Protein AF-A0A0P7WMH5-F1 (afdb_monomer_lite)

Foldseek 3Di:
DVVVVVVDDPPDDDDDDDDLQPDPDPPGSVPRPVNVCCVVCVPPPPDDDDDDDPVNDDDDPVVVVVVCVVVDPDD

Structure (mmCIF, N/CA/C/O backbone):
data_AF-A0A0P7WMH5-F1
#
_entry.id   AF-A0A0P7WMH5-F1
#
loop_
_atom_site.group_PDB
_atom_site.id
_atom_site.type_symbol
_atom_site.label_atom_id
_atom_site.label_alt_id
_atom_site.label_comp_id
_atom_site.label_asym_id
_atom_site.label_entity_id
_atom_site.label_seq_id
_atom_site.pdbx_PDB_ins_code
_atom_site.Cartn_x
_atom_site.Cartn_y
_atom_site.Cartn_z
_atom_site.occupancy
_atom_site.B_iso_or_equiv
_atom_site.auth_seq_id
_atom_site.auth_comp_id
_atom_site.auth_asym_id
_atom_site.auth_atom_id
_atom_site.pdbx_PDB_model_num
ATOM 1 N N . MET A 1 1 ? 3.579 8.005 8.308 1.00 88.31 1 MET A N 1
ATOM 2 C CA . MET A 1 1 ? 2.110 7.873 8.155 1.00 88.31 1 MET A CA 1
ATOM 3 C C . MET A 1 1 ? 1.280 8.106 9.411 1.00 88.31 1 MET A C 1
ATOM 5 O O . MET A 1 1 ? 0.171 8.606 9.276 1.00 88.31 1 MET A O 1
ATOM 9 N N . LYS A 1 2 ? 1.798 7.833 10.616 1.00 89.00 2 LYS A N 1
ATOM 10 C CA . LYS A 1 2 ? 1.090 8.009 11.899 1.00 89.00 2 LYS A CA 1
ATOM 11 C C . LYS A 1 2 ? 0.176 9.244 11.988 1.00 89.00 2 LYS A C 1
ATOM 13 O O . LYS A 1 2 ? -1.005 9.077 12.247 1.00 89.00 2 LYS A O 1
ATOM 18 N N . MET A 1 3 ? 0.696 10.448 11.714 1.00 91.06 3 MET A N 1
ATOM 19 C CA . MET A 1 3 ? -0.067 11.703 11.835 1.00 91.06 3 MET A CA 1
ATOM 20 C C . MET A 1 3 ? -1.357 11.719 10.996 1.00 91.06 3 MET A C 1
ATOM 22 O O . MET A 1 3 ? -2.353 12.277 11.441 1.00 91.06 3 MET A O 1
ATOM 26 N N . PHE A 1 4 ? -1.347 11.113 9.807 1.00 92.44 4 PHE A N 1
ATOM 27 C CA . PHE A 1 4 ? -2.502 11.080 8.909 1.00 92.44 4 PHE A CA 1
ATOM 28 C C . PHE A 1 4 ? -3.543 10.055 9.370 1.00 92.44 4 PHE A C 1
ATOM 30 O O . PHE A 1 4 ? -4.710 10.392 9.547 1.00 92.44 4 PHE A O 1
ATOM 37 N N . LEU A 1 5 ? -3.107 8.823 9.646 1.00 91.94 5 LEU A N 1
ATOM 38 C CA . LEU A 1 5 ? -4.002 7.728 10.035 1.00 91.94 5 LEU A CA 1
ATOM 39 C C . LEU A 1 5 ? -4.713 8.004 11.368 1.00 91.94 5 LEU A C 1
ATOM 41 O O . LEU A 1 5 ? -5.876 7.655 11.537 1.00 91.94 5 LEU A O 1
ATOM 45 N N . THR A 1 6 ? -4.063 8.715 12.295 1.00 92.44 6 THR A N 1
ATOM 46 C CA . THR A 1 6 ? -4.670 9.099 13.581 1.00 92.44 6 THR A CA 1
ATOM 47 C C . THR A 1 6 ? -5.699 10.229 13.481 1.00 92.44 6 THR A C 1
ATOM 49 O O . THR A 1 6 ? -6.261 10.625 14.496 1.00 92.44 6 THR A O 1
ATOM 52 N N . ARG A 1 7 ? -5.935 10.797 12.292 1.00 93.00 7 ARG A N 1
ATOM 53 C CA . ARG A 1 7 ? -6.979 11.817 12.068 1.00 93.00 7 ARG A CA 1
ATOM 54 C C . ARG A 1 7 ? -8.310 11.217 11.618 1.00 93.00 7 ARG A C 1
ATOM 56 O O . ARG A 1 7 ? -9.241 11.965 11.336 1.00 93.00 7 ARG A O 1
ATOM 63 N N . PHE A 1 8 ? -8.403 9.894 11.539 1.00 91.56 8 PHE A N 1
ATOM 64 C CA . PHE A 1 8 ? -9.617 9.196 11.149 1.00 91.56 8 PHE A CA 1
ATOM 65 C C . PHE A 1 8 ? -10.749 9.419 12.164 1.00 91.56 8 PHE A C 1
ATOM 67 O O . PHE A 1 8 ? -10.571 9.199 13.361 1.00 91.56 8 PHE A O 1
ATOM 74 N N . GLY A 1 9 ? -11.901 9.895 11.684 1.00 93.56 9 GLY A N 1
ATOM 75 C CA . GLY A 1 9 ? -13.063 10.219 12.513 1.00 93.56 9 GLY A CA 1
ATOM 76 C C . GLY A 1 9 ? -14.142 9.135 12.503 1.00 93.56 9 GLY A C 1
ATOM 77 O O . GLY A 1 9 ? -14.139 8.224 11.675 1.00 93.56 9 GLY A O 1
ATOM 78 N N . MET A 1 10 ? -15.115 9.266 13.407 1.00 93.75 10 MET A N 1
ATOM 79 C CA . MET A 1 10 ? -16.292 8.389 13.454 1.00 93.75 10 MET A CA 1
ATOM 80 C C . MET A 1 10 ? -17.055 8.401 12.120 1.00 93.75 10 MET A C 1
ATOM 82 O O . MET A 1 10 ? -17.123 9.430 11.449 1.00 93.75 10 MET A O 1
ATOM 86 N N . ASN A 1 11 ? -17.636 7.257 11.742 1.00 93.50 11 ASN A N 1
ATOM 87 C CA . ASN A 1 11 ? -18.396 7.064 10.496 1.00 93.50 11 ASN A CA 1
ATOM 88 C C . ASN A 1 11 ? -17.636 7.418 9.202 1.00 93.50 11 ASN A C 1
ATOM 90 O O . ASN A 1 11 ? -18.251 7.659 8.165 1.00 93.50 11 ASN A O 1
ATOM 94 N N . SER A 1 12 ? -16.304 7.442 9.242 1.00 93.75 12 SER A N 1
ATOM 95 C CA . SER A 1 12 ? -15.468 7.665 8.061 1.00 93.75 12 SER A CA 1
ATOM 96 C C . SER A 1 12 ? -15.053 6.341 7.411 1.00 93.75 12 SER A C 1
ATOM 98 O O . SER A 1 12 ? -15.172 5.270 8.005 1.00 93.75 12 SER A O 1
ATOM 100 N N . ARG A 1 13 ? -14.541 6.408 6.179 1.00 92.94 13 ARG A N 1
ATOM 101 C CA . ARG A 1 13 ? -13.748 5.345 5.540 1.00 92.94 13 ARG A CA 1
ATOM 102 C C . ARG A 1 13 ? -12.523 5.985 4.902 1.00 92.94 13 ARG A C 1
ATOM 104 O O . ARG A 1 13 ? -12.604 7.110 4.419 1.00 92.94 13 ARG A O 1
ATOM 111 N N . MET A 1 14 ? -11.391 5.297 4.943 1.00 93.31 14 MET A N 1
ATOM 112 C CA . MET A 1 14 ? -10.123 5.802 4.426 1.00 93.31 14 MET A CA 1
ATOM 113 C C . MET A 1 14 ? -9.474 4.721 3.575 1.00 93.31 14 MET A C 1
ATOM 115 O O . MET A 1 14 ? -9.416 3.564 3.981 1.00 93.31 14 MET A O 1
ATOM 119 N N . VAL A 1 15 ? -8.988 5.113 2.401 1.00 94.12 15 VAL A N 1
ATOM 120 C CA . VAL A 1 15 ? -8.198 4.260 1.513 1.00 94.12 15 VAL A CA 1
ATOM 121 C C . VAL A 1 15 ? -6.920 5.018 1.199 1.00 94.12 15 VAL A C 1
ATOM 123 O O . VAL A 1 15 ? -6.970 6.176 0.787 1.00 94.12 15 VAL A O 1
ATOM 126 N N . VAL A 1 16 ? -5.780 4.377 1.435 1.00 93.06 16 VAL A N 1
ATOM 127 C CA . VAL A 1 16 ? -4.461 4.923 1.112 1.00 93.06 16 VAL A CA 1
ATOM 128 C C . VAL A 1 16 ? -3.858 4.041 0.031 1.00 93.06 16 VAL A C 1
ATOM 130 O O . VAL A 1 16 ? -3.658 2.850 0.250 1.00 93.06 16 VAL A O 1
ATOM 133 N N . CYS A 1 17 ? -3.583 4.630 -1.129 1.00 93.69 17 CYS A N 1
ATOM 134 C CA . CYS A 1 17 ? -2.966 3.949 -2.262 1.00 93.69 17 CYS A CA 1
ATOM 135 C C . CYS A 1 17 ? -1.517 4.412 -2.423 1.00 93.69 17 CYS A C 1
ATOM 137 O O . CYS A 1 17 ? -1.206 5.580 -2.186 1.00 93.69 17 CYS A O 1
ATOM 139 N N . GLY A 1 18 ? -0.645 3.516 -2.874 1.00 91.44 18 GLY A N 1
ATOM 140 C CA . GLY A 1 18 ? 0.720 3.856 -3.260 1.00 91.44 18 GLY A CA 1
ATOM 141 C C . GLY A 1 18 ? 1.572 2.619 -3.516 1.00 91.44 18 GLY A C 1
ATOM 142 O O . GLY A 1 18 ? 1.184 1.508 -3.156 1.00 91.44 18 GLY A O 1
ATOM 143 N N . ASP A 1 19 ? 2.738 2.830 -4.121 1.00 89.88 19 ASP A N 1
ATOM 144 C CA . ASP A 1 19 ? 3.771 1.809 -4.276 1.00 89.88 19 ASP A CA 1
ATOM 145 C C . ASP A 1 19 ? 4.844 2.017 -3.189 1.00 89.88 19 ASP A C 1
ATOM 147 O O . ASP A 1 19 ? 5.486 3.070 -3.164 1.00 89.88 19 ASP A O 1
ATOM 151 N N . PRO A 1 20 ? 5.070 1.052 -2.276 1.00 83.44 20 PRO A N 1
ATOM 152 C CA . PRO A 1 20 ? 6.091 1.179 -1.238 1.00 83.44 20 PRO A CA 1
ATOM 153 C C . PRO A 1 20 ? 7.521 1.313 -1.786 1.00 83.44 20 PRO A C 1
ATOM 155 O O . PRO A 1 20 ? 8.389 1.778 -1.046 1.00 83.44 20 PRO A O 1
ATOM 158 N N . ARG A 1 21 ? 7.776 0.920 -3.043 1.00 82.44 21 ARG A N 1
ATOM 159 C CA . ARG A 1 21 ? 9.078 1.051 -3.715 1.00 82.44 21 ARG A CA 1
ATOM 160 C C . ARG A 1 21 ? 9.298 2.439 -4.311 1.00 82.44 21 ARG A C 1
ATOM 162 O O . ARG A 1 21 ? 10.448 2.833 -4.485 1.00 82.44 21 ARG A O 1
ATOM 169 N N . GLN A 1 22 ? 8.227 3.180 -4.592 1.00 83.25 22 GLN A N 1
ATOM 170 C CA . GLN A 1 22 ? 8.307 4.527 -5.146 1.00 83.25 22 GLN A CA 1
ATOM 171 C C . GLN A 1 22 ? 8.530 5.539 -4.016 1.00 83.25 22 GLN A C 1
ATOM 173 O O . GLN A 1 22 ? 7.591 6.114 -3.465 1.00 83.25 22 GLN A O 1
ATOM 178 N N . VAL A 1 23 ? 9.794 5.724 -3.636 1.00 85.62 23 VAL A N 1
ATOM 179 C CA . VAL A 1 23 ? 10.198 6.663 -2.585 1.00 85.62 23 VAL A CA 1
ATOM 180 C C . VAL A 1 23 ? 11.330 7.554 -3.065 1.00 85.62 23 VAL A C 1
ATOM 182 O O . VAL A 1 23 ? 12.424 7.076 -3.347 1.00 85.62 23 VAL A O 1
ATOM 185 N N . ASP A 1 24 ? 11.078 8.860 -3.046 1.00 81.81 24 ASP A N 1
ATOM 186 C CA . ASP A 1 24 ? 12.032 9.894 -3.471 1.00 81.81 24 ASP A CA 1
ATOM 187 C C . ASP A 1 24 ? 12.843 10.482 -2.298 1.00 81.81 24 ASP A C 1
ATOM 189 O O . ASP A 1 24 ? 13.470 11.535 -2.411 1.00 81.81 24 ASP A O 1
ATOM 193 N N . ILE A 1 25 ? 12.806 9.835 -1.129 1.00 83.06 25 ILE A N 1
ATOM 194 C CA . ILE A 1 25 ? 13.470 10.303 0.096 1.00 83.06 25 ILE A CA 1
ATOM 195 C C . ILE A 1 25 ? 14.844 9.644 0.295 1.00 83.06 25 ILE A C 1
ATOM 197 O O . ILE A 1 25 ? 15.015 8.463 -0.034 1.00 83.06 25 ILE A O 1
ATOM 201 N N . PRO A 1 26 ? 15.817 10.354 0.906 1.00 79.81 26 PRO A N 1
ATOM 202 C CA . PRO A 1 26 ? 17.073 9.745 1.333 1.00 79.81 26 PRO A CA 1
ATOM 203 C C . PRO A 1 26 ? 16.792 8.536 2.235 1.00 79.81 26 PRO A C 1
ATOM 205 O O . PRO A 1 26 ? 16.027 8.656 3.186 1.00 79.81 26 PRO A O 1
ATOM 208 N N . GLY A 1 27 ? 17.374 7.375 1.918 1.00 80.56 27 GLY A N 1
ATOM 209 C CA . GLY A 1 27 ? 17.128 6.105 2.625 1.00 80.56 27 GLY A CA 1
ATOM 210 C C . GLY A 1 27 ? 16.165 5.134 1.924 1.00 80.56 27 GLY A C 1
ATOM 211 O O . GLY A 1 27 ? 16.060 3.979 2.342 1.00 80.56 27 GLY A O 1
ATOM 212 N N . GLY A 1 28 ? 15.523 5.558 0.830 1.00 84.94 28 GLY A N 1
ATOM 213 C CA . GLY A 1 28 ? 14.819 4.676 -0.104 1.00 84.94 28 GLY A CA 1
ATOM 214 C C . GLY A 1 28 ? 13.637 3.896 0.506 1.00 84.94 28 GLY A C 1
ATOM 215 O O . GLY A 1 28 ? 12.985 4.384 1.435 1.00 84.94 28 GLY A O 1
ATOM 216 N N . PRO A 1 29 ? 13.352 2.670 0.011 1.00 79.56 29 PRO A N 1
ATOM 217 C CA . PRO A 1 29 ? 12.216 1.828 0.428 1.00 79.56 29 PRO A CA 1
ATOM 218 C C . PRO A 1 29 ? 12.069 1.613 1.939 1.00 79.56 29 PRO A C 1
ATOM 220 O O . PRO A 1 29 ? 10.953 1.514 2.452 1.00 79.56 29 PRO A O 1
ATOM 223 N N . ASN A 1 30 ? 13.185 1.579 2.669 1.00 79.81 30 ASN A N 1
ATOM 224 C CA . ASN A 1 30 ? 13.198 1.320 4.110 1.00 79.81 30 ASN A CA 1
ATOM 225 C C . ASN A 1 30 ? 12.698 2.512 4.939 1.00 79.81 30 ASN A C 1
ATOM 227 O O . ASN A 1 30 ? 12.300 2.333 6.086 1.00 79.81 30 ASN A O 1
ATOM 231 N N . MET A 1 31 ? 12.693 3.719 4.367 1.00 84.00 31 MET A N 1
ATOM 232 C CA . MET A 1 31 ? 12.149 4.922 5.006 1.00 84.00 31 MET A CA 1
ATOM 233 C C . MET A 1 31 ? 10.734 5.266 4.526 1.00 84.00 31 MET A C 1
ATOM 235 O O . MET A 1 31 ? 10.153 6.262 4.965 1.00 84.00 31 MET A O 1
ATOM 239 N N . SER A 1 32 ? 10.150 4.448 3.643 1.00 90.56 32 SER A N 1
ATOM 240 C CA . SER A 1 32 ? 8.793 4.653 3.144 1.00 90.56 32 SER A CA 1
ATOM 241 C C . SER A 1 32 ? 7.777 4.606 4.283 1.00 90.56 32 SER A C 1
ATOM 243 O O . SER A 1 32 ? 7.569 3.581 4.933 1.00 90.56 32 SER A O 1
ATOM 245 N N . GLY A 1 33 ? 7.083 5.727 4.496 1.00 91.12 33 GLY A N 1
ATOM 246 C CA . GLY A 1 33 ? 6.025 5.815 5.498 1.00 91.12 33 GLY A CA 1
ATOM 247 C C . GLY A 1 33 ? 4.821 4.922 5.188 1.00 91.12 33 GLY A C 1
ATOM 248 O O . GLY A 1 33 ? 4.083 4.594 6.116 1.00 91.12 33 GLY A O 1
ATOM 249 N N . LEU A 1 34 ? 4.617 4.551 3.918 1.00 91.88 34 LEU A N 1
ATOM 250 C CA . LEU A 1 34 ? 3.602 3.583 3.501 1.00 91.88 34 LEU A CA 1
ATOM 251 C C . LEU A 1 34 ? 4.039 2.159 3.854 1.00 91.88 34 LEU A C 1
ATOM 253 O O .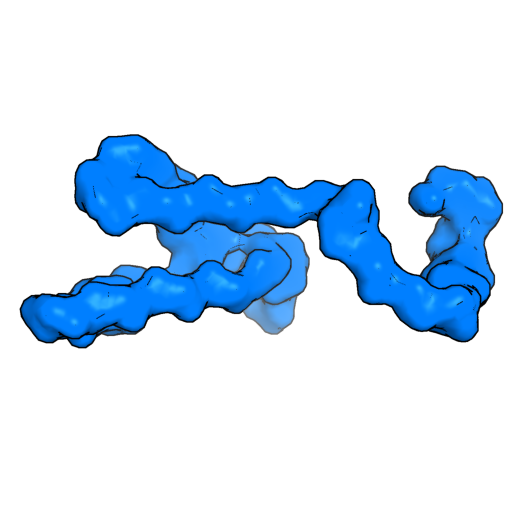 LEU A 1 34 ? 3.262 1.428 4.458 1.00 91.88 34 LEU A O 1
ATOM 257 N N . ASN A 1 35 ? 5.286 1.796 3.538 1.00 90.50 35 ASN A N 1
ATOM 258 C CA . ASN A 1 35 ? 5.847 0.483 3.862 1.00 90.50 35 ASN A CA 1
ATOM 259 C C . ASN A 1 35 ? 5.835 0.225 5.383 1.00 90.50 35 ASN A C 1
ATOM 261 O O . ASN A 1 35 ? 5.340 -0.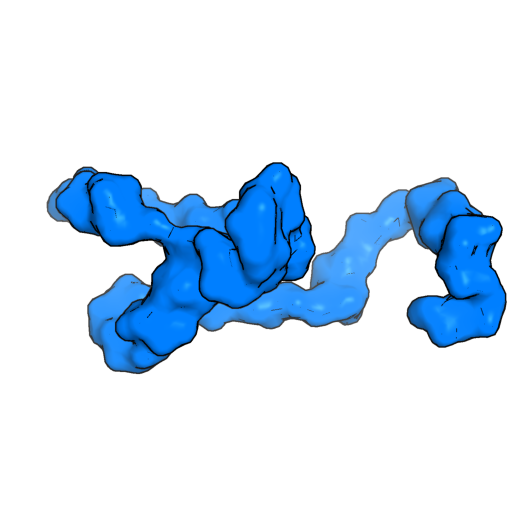805 5.837 1.00 90.50 35 ASN A O 1
ATOM 265 N N . ASP A 1 36 ? 6.272 1.211 6.179 1.00 91.69 36 ASP A N 1
ATOM 266 C CA . ASP A 1 36 ? 6.214 1.160 7.649 1.00 91.69 36 ASP A CA 1
ATOM 267 C C . ASP A 1 36 ? 4.771 1.019 8.168 1.00 91.69 36 ASP A C 1
ATOM 269 O O . ASP A 1 36 ? 4.508 0.206 9.052 1.00 91.69 36 ASP A O 1
ATOM 273 N N . ALA A 1 37 ? 3.814 1.763 7.601 1.00 92.56 37 ALA A N 1
ATOM 274 C CA . ALA A 1 37 ? 2.414 1.674 8.014 1.00 92.56 37 ALA A CA 1
ATOM 275 C C . ALA A 1 37 ? 1.802 0.304 7.715 1.00 92.56 37 ALA A C 1
ATOM 277 O O . ALA A 1 37 ? 1.155 -0.260 8.591 1.00 92.56 37 ALA A O 1
ATOM 278 N N . VAL A 1 38 ? 2.021 -0.235 6.512 1.00 91.56 38 VAL A N 1
ATOM 279 C CA . VAL A 1 38 ? 1.505 -1.556 6.130 1.00 91.56 38 VAL A CA 1
ATOM 280 C C . VAL A 1 38 ? 2.036 -2.626 7.080 1.00 91.56 38 VAL A C 1
ATOM 282 O O . VAL A 1 38 ? 1.238 -3.381 7.620 1.00 91.56 38 VAL A O 1
ATO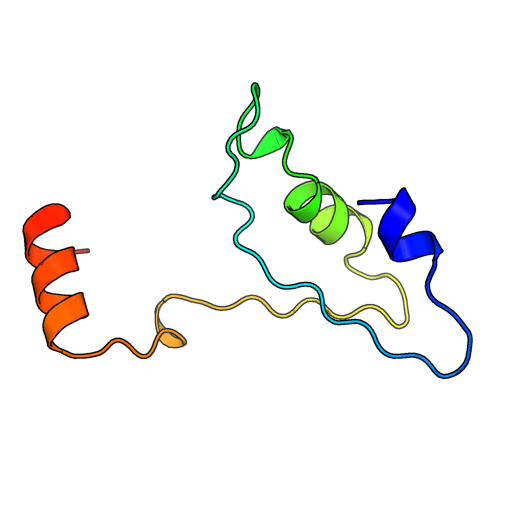M 285 N N . GLY A 1 39 ? 3.346 -2.650 7.351 1.00 91.31 39 GLY A N 1
ATOM 286 C CA . GLY A 1 39 ? 3.935 -3.646 8.252 1.00 91.31 39 GLY A CA 1
ATOM 287 C C . GLY A 1 39 ? 3.474 -3.517 9.708 1.00 91.31 39 GLY A C 1
ATOM 288 O O . GLY A 1 39 ? 3.293 -4.521 10.388 1.00 91.31 39 GLY A O 1
ATOM 289 N N . ARG A 1 40 ? 3.250 -2.292 10.204 1.00 92.50 40 ARG A N 1
ATOM 290 C CA . ARG A 1 40 ? 2.776 -2.065 11.584 1.00 92.50 40 ARG A CA 1
ATOM 291 C C . ARG A 1 40 ? 1.289 -2.334 11.787 1.00 92.50 40 ARG A C 1
ATOM 293 O O . ARG A 1 40 ? 0.887 -2.584 12.919 1.00 92.50 40 ARG A O 1
ATOM 300 N N . LEU A 1 41 ? 0.480 -2.174 10.743 1.00 92.25 41 LEU A N 1
ATOM 301 C CA . LEU A 1 41 ? -0.981 -2.259 10.825 1.00 92.25 41 LEU A CA 1
ATOM 302 C C . LEU A 1 41 ? -1.530 -3.594 10.316 1.00 92.25 41 LEU A C 1
ATOM 304 O O . LEU A 1 41 ? -2.728 -3.846 10.431 1.00 92.25 41 LEU A O 1
ATOM 308 N N . GLU A 1 42 ? -0.672 -4.462 9.780 1.00 91.44 42 GLU A N 1
ATOM 309 C CA . GLU A 1 42 ? -1.037 -5.828 9.419 1.00 91.44 42 GLU A CA 1
ATOM 310 C C . GLU A 1 42 ? -1.530 -6.581 10.668 1.00 91.44 42 GLU A C 1
ATOM 312 O O . GLU A 1 42 ? -0.831 -6.682 11.675 1.00 91.44 42 GLU A O 1
ATOM 317 N N . GLY A 1 43 ? -2.776 -7.061 10.622 1.00 89.62 43 GLY A N 1
ATOM 318 C CA . GLY A 1 43 ? -3.428 -7.745 11.745 1.00 89.62 43 GLY A CA 1
ATOM 319 C C . GLY A 1 43 ? -4.136 -6.836 12.760 1.00 89.62 43 GLY A C 1
ATOM 320 O O . GLY A 1 43 ? -4.710 -7.352 13.716 1.00 89.62 43 GLY A O 1
ATOM 321 N N . VAL A 1 44 ? -4.141 -5.511 12.572 1.00 94.12 44 VAL A N 1
ATOM 322 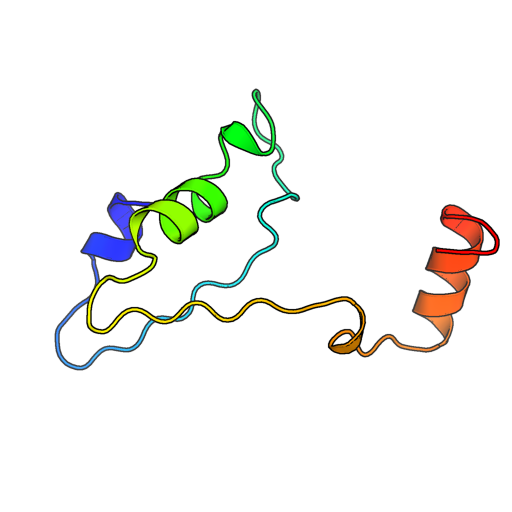C CA . VAL A 1 44 ? -4.962 -4.603 13.391 1.00 94.12 44 VAL A CA 1
ATOM 323 C C . VAL A 1 44 ? -6.431 -4.730 12.985 1.00 94.12 44 VAL A C 1
ATOM 325 O O . VAL A 1 44 ? -6.767 -4.601 11.807 1.00 94.12 44 VAL A O 1
ATOM 328 N N . ASP A 1 45 ? -7.313 -4.956 13.962 1.00 93.38 45 ASP A N 1
ATOM 329 C CA . ASP A 1 45 ? -8.751 -5.076 13.709 1.00 93.38 45 ASP A CA 1
ATOM 330 C C . ASP A 1 45 ? -9.320 -3.806 13.053 1.00 93.38 45 ASP A C 1
ATOM 332 O O . ASP A 1 45 ? -8.969 -2.678 13.408 1.00 93.38 45 ASP A O 1
ATOM 336 N N . GLY A 1 46 ? -10.176 -3.996 12.050 1.00 89.94 46 GLY A N 1
ATOM 337 C CA . GLY A 1 46 ? -10.721 -2.914 11.231 1.00 89.94 46 GLY A CA 1
ATOM 338 C C . GLY A 1 46 ? -9.764 -2.314 10.187 1.00 89.94 46 GLY A C 1
ATOM 339 O O . GLY A 1 46 ? -10.187 -1.426 9.444 1.00 89.94 46 GLY A O 1
ATOM 340 N N . PHE A 1 47 ? -8.514 -2.786 10.075 1.00 92.69 47 PHE A N 1
ATOM 341 C CA . PHE A 1 47 ? -7.583 -2.398 9.010 1.00 92.69 47 PHE A CA 1
ATOM 342 C C . PHE A 1 47 ? -7.448 -3.511 7.962 1.00 92.69 47 PHE A C 1
ATOM 344 O O . PHE A 1 47 ? -7.267 -4.681 8.289 1.00 92.69 47 PHE A O 1
ATOM 351 N N . GLY A 1 48 ? -7.522 -3.145 6.682 1.00 92.31 48 GLY A N 1
ATOM 352 C CA . GLY A 1 48 ? -7.351 -4.070 5.563 1.00 92.31 48 GLY A CA 1
ATOM 353 C C . GLY A 1 48 ? -6.205 -3.634 4.660 1.00 92.31 48 GLY A C 1
ATOM 354 O O . GLY A 1 48 ? -6.119 -2.464 4.290 1.00 92.31 48 GLY A O 1
ATOM 355 N N . THR A 1 49 ? -5.365 -4.587 4.260 1.00 92.62 49 THR A N 1
ATOM 356 C CA . THR A 1 49 ? -4.308 -4.372 3.265 1.00 92.62 49 THR A CA 1
ATOM 357 C C . THR A 1 49 ? -4.657 -5.131 1.993 1.00 92.62 49 THR A C 1
ATOM 359 O O . THR A 1 49 ? -4.826 -6.347 2.022 1.00 92.62 49 THR A O 1
ATOM 362 N N . ILE A 1 50 ? -4.724 -4.423 0.867 1.00 93.00 50 ILE A N 1
ATOM 363 C CA . ILE A 1 50 ? -4.916 -5.016 -0.461 1.00 93.00 50 ILE A CA 1
ATOM 364 C C . ILE A 1 50 ? -3.603 -4.854 -1.225 1.00 93.00 50 ILE A C 1
ATOM 366 O O . ILE A 1 50 ? -3.146 -3.732 -1.437 1.00 93.00 50 ILE A O 1
ATOM 370 N N . ARG A 1 51 ? -2.971 -5.973 -1.596 1.00 92.38 51 ARG A N 1
ATOM 371 C CA . ARG A 1 51 ? -1.716 -5.986 -2.362 1.00 92.38 51 ARG A CA 1
ATOM 372 C C . ARG A 1 51 ? -2.027 -6.336 -3.813 1.00 92.38 51 ARG A C 1
ATOM 374 O O . ARG A 1 51 ? -2.466 -7.448 -4.084 1.00 92.38 51 ARG A O 1
ATOM 381 N N . PHE A 1 52 ? -1.790 -5.391 -4.715 1.00 92.56 52 PHE A N 1
ATOM 382 C CA . PHE A 1 52 ? -1.874 -5.635 -6.151 1.00 92.56 52 PHE A CA 1
ATOM 383 C C . PHE A 1 52 ? -0.592 -6.283 -6.668 1.00 92.56 52 PHE A C 1
ATOM 385 O O . PHE A 1 52 ? 0.502 -6.066 -6.142 1.00 92.56 52 PHE A O 1
ATOM 392 N N . THR A 1 53 ? -0.743 -7.069 -7.721 1.00 90.19 53 THR A N 1
ATOM 393 C CA . THR A 1 53 ? 0.329 -7.743 -8.449 1.00 90.19 53 THR A CA 1
ATOM 394 C C . THR A 1 53 ? 0.388 -7.232 -9.886 1.00 90.19 53 THR A C 1
ATOM 396 O O . THR A 1 53 ? -0.478 -6.478 -10.328 1.00 90.19 53 THR A O 1
ATOM 399 N N . ALA A 1 54 ? 1.391 -7.668 -10.652 1.00 85.81 54 ALA A N 1
ATOM 400 C CA . ALA A 1 54 ? 1.465 -7.353 -12.079 1.00 85.81 54 ALA A CA 1
ATOM 401 C C . ALA A 1 54 ? 0.223 -7.830 -12.859 1.00 85.81 54 ALA A C 1
ATOM 403 O O . ALA A 1 54 ? -0.156 -7.190 -13.836 1.00 85.81 54 ALA A O 1
ATOM 404 N N . ALA A 1 55 ? -0.442 -8.900 -12.403 1.00 88.62 55 ALA A N 1
AT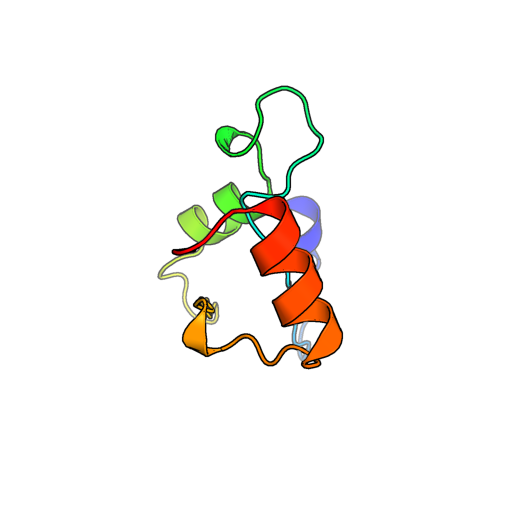OM 405 C CA . ALA A 1 55 ? -1.656 -9.423 -13.028 1.00 88.62 55 ALA A CA 1
ATOM 406 C C . ALA A 1 55 ? -2.862 -8.475 -12.898 1.00 88.62 55 ALA A C 1
ATOM 408 O O . ALA A 1 55 ? -3.784 -8.543 -13.706 1.00 88.62 55 ALA A O 1
ATOM 409 N N . ASP A 1 56 ? -2.842 -7.568 -11.918 1.00 90.25 56 ASP A N 1
ATOM 410 C CA . ASP A 1 56 ? -3.912 -6.593 -11.686 1.00 90.25 56 ASP A CA 1
ATOM 411 C C . ASP A 1 56 ? -3.729 -5.310 -12.521 1.00 90.25 56 ASP A C 1
ATOM 413 O O . ASP A 1 56 ? -4.576 -4.414 -12.503 1.00 90.25 56 ASP A O 1
ATOM 417 N N . VAL A 1 57 ? -2.620 -5.193 -13.262 1.00 88.69 57 VAL A N 1
ATOM 418 C CA . VAL A 1 57 ? -2.282 -3.990 -14.026 1.00 88.69 57 VAL A CA 1
ATOM 419 C C . VAL A 1 57 ? -2.842 -4.077 -15.443 1.00 88.69 57 VAL A C 1
ATOM 421 O O . VAL A 1 57 ? -2.279 -4.720 -16.326 1.00 88.69 57 VAL A O 1
ATOM 424 N N . VAL A 1 58 ? -3.916 -3.334 -15.700 1.00 90.44 58 VAL A N 1
ATOM 425 C CA . VAL A 1 58 ? -4.446 -3.157 -17.057 1.00 90.44 58 VAL A CA 1
ATOM 426 C C . VAL A 1 58 ? -3.745 -1.972 -17.719 1.00 90.44 58 VAL A C 1
ATOM 428 O O . VAL A 1 58 ? -3.980 -0.816 -17.366 1.00 90.44 58 VAL A O 1
ATOM 431 N N . ARG A 1 59 ? -2.868 -2.254 -18.689 1.00 88.69 59 ARG A N 1
ATOM 432 C CA . ARG A 1 59 ? -2.147 -1.227 -19.456 1.00 88.69 59 ARG A CA 1
ATOM 433 C C . ARG A 1 59 ? -2.769 -1.036 -20.831 1.00 88.69 59 ARG A C 1
ATOM 435 O O . ARG A 1 59 ? -3.187 -1.989 -21.483 1.00 88.69 59 ARG A O 1
ATOM 442 N N . HIS A 1 60 ? -2.755 0.201 -21.316 1.00 93.62 60 HIS A N 1
ATOM 443 C CA . HIS A 1 60 ? -3.008 0.456 -22.730 1.00 93.62 60 HIS A CA 1
ATOM 444 C C . HIS A 1 60 ? -1.917 -0.236 -23.579 1.00 93.62 60 HIS A C 1
ATOM 446 O O . HIS A 1 60 ? -0.744 -0.148 -23.204 1.00 93.62 60 HIS A O 1
ATOM 452 N N . PRO A 1 61 ? -2.228 -0.851 -24.739 1.00 91.75 61 PRO A N 1
ATOM 453 C CA . PRO A 1 61 ? -1.239 -1.588 -25.539 1.00 91.75 61 PRO A CA 1
ATOM 454 C C . PRO A 1 61 ? 0.004 -0.776 -25.939 1.00 91.75 61 PRO A C 1
ATOM 456 O O . PRO A 1 61 ? 1.093 -1.318 -26.084 1.00 91.75 61 PRO A O 1
ATOM 459 N N . ILE A 1 62 ? -0.133 0.545 -26.113 1.00 94.12 62 ILE A N 1
ATOM 460 C CA . ILE A 1 62 ? 1.021 1.436 -26.350 1.00 94.12 62 ILE A CA 1
ATOM 461 C C . ILE A 1 62 ? 1.957 1.471 -25.137 1.00 94.12 62 ILE A C 1
ATOM 463 O O . ILE A 1 62 ? 3.165 1.419 -25.315 1.00 94.12 62 ILE A O 1
ATOM 467 N N . VAL A 1 63 ? 1.415 1.535 -23.920 1.00 91.31 63 VAL A N 1
ATOM 468 C CA . VAL A 1 63 ? 2.226 1.583 -22.696 1.00 91.31 63 VAL A CA 1
ATOM 469 C C . VAL A 1 63 ? 2.985 0.274 -22.512 1.00 91.31 63 VAL A C 1
ATOM 471 O O . VAL A 1 63 ? 4.162 0.327 -22.187 1.00 91.31 63 VAL A O 1
ATOM 474 N N . GLY A 1 64 ? 2.358 -0.877 -22.789 1.00 87.75 64 GLY A N 1
ATOM 475 C CA . GLY A 1 64 ? 3.049 -2.174 -22.783 1.00 87.75 64 GLY A CA 1
ATOM 476 C C . GLY A 1 64 ? 4.273 -2.180 -23.702 1.00 87.75 64 GLY A C 1
ATOM 477 O O . GLY A 1 64 ? 5.377 -2.430 -23.238 1.00 87.75 64 GLY A O 1
ATOM 478 N N . ARG A 1 65 ? 4.098 -1.750 -24.960 1.00 89.75 65 ARG A N 1
ATOM 479 C CA . ARG A 1 65 ? 5.204 -1.628 -25.929 1.00 89.75 65 ARG A CA 1
ATOM 480 C C . ARG A 1 65 ? 6.301 -0.655 -25.494 1.00 89.75 65 ARG A C 1
ATOM 482 O O . ARG A 1 65 ? 7.465 -0.878 -25.798 1.00 89.75 65 ARG A O 1
ATOM 489 N N . ILE A 1 66 ? 5.942 0.440 -24.817 1.00 91.38 66 ILE A N 1
ATOM 490 C CA . ILE A 1 66 ? 6.929 1.375 -24.258 1.00 91.38 66 ILE A CA 1
ATOM 491 C C . ILE A 1 66 ? 7.728 0.681 -23.153 1.00 91.38 66 ILE A C 1
ATOM 493 O O . ILE A 1 66 ? 8.949 0.731 -23.184 1.00 91.38 66 ILE A O 1
ATOM 497 N N . VAL A 1 67 ? 7.059 0.021 -22.204 1.00 86.12 67 VAL A N 1
ATOM 498 C CA . VAL A 1 67 ? 7.725 -0.687 -21.098 1.00 86.12 67 VAL A CA 1
ATOM 499 C C . VAL A 1 67 ? 8.659 -1.774 -21.634 1.00 86.12 67 VAL A C 1
ATOM 501 O O . VAL A 1 67 ? 9.827 -1.775 -21.271 1.00 86.12 67 VAL A O 1
ATOM 504 N N . GLU A 1 68 ? 8.200 -2.608 -22.571 1.00 86.44 68 GLU A N 1
ATOM 505 C CA . GLU A 1 68 ? 9.025 -3.632 -23.237 1.00 86.44 68 GLU A CA 1
ATOM 506 C C . GLU A 1 68 ? 10.273 -3.034 -23.904 1.00 86.44 68 GLU A C 1
ATOM 508 O O . GLU A 1 68 ? 11.369 -3.580 -23.790 1.00 86.44 68 GLU A O 1
ATOM 513 N N . ALA A 1 69 ? 10.137 -1.877 -24.560 1.00 90.12 69 ALA A N 1
ATOM 514 C CA . ALA A 1 69 ? 11.266 -1.195 -25.187 1.00 90.12 69 ALA A CA 1
ATOM 515 C C . ALA A 1 69 ? 12.294 -0.654 -24.173 1.00 90.12 69 ALA A C 1
ATOM 517 O O . ALA A 1 69 ? 13.465 -0.513 -24.524 1.00 90.12 69 ALA A O 1
ATOM 518 N N . TYR A 1 70 ? 11.873 -0.337 -22.943 1.00 86.81 70 TYR A N 1
ATOM 519 C CA . TYR A 1 70 ? 12.753 0.148 -21.872 1.00 86.81 70 TYR A CA 1
ATOM 520 C C . TYR A 1 70 ? 13.345 -0.979 -21.010 1.00 86.81 70 TYR A C 1
ATOM 522 O O . TYR A 1 70 ? 14.489 -0.858 -20.576 1.00 86.81 70 TYR A O 1
ATOM 530 N N . GLU A 1 71 ? 12.589 -2.047 -20.745 1.00 81.12 71 GLU A N 1
ATOM 531 C CA . GLU A 1 71 ? 12.972 -3.127 -19.820 1.00 81.12 71 GLU A CA 1
ATOM 532 C C . GLU A 1 71 ? 13.613 -4.341 -20.527 1.00 81.12 71 GLU A C 1
ATOM 534 O O . GLU A 1 71 ? 14.328 -5.108 -19.882 1.00 81.12 71 GLU A O 1
ATOM 539 N N . GLY A 1 72 ? 13.456 -4.474 -21.853 1.00 66.94 72 GLY A N 1
ATOM 540 C CA . GLY A 1 72 ? 13.974 -5.590 -22.657 1.00 66.94 72 GLY A CA 1
ATOM 541 C C . GLY A 1 72 ? 12.996 -6.770 -22.769 1.00 66.94 72 GLY A C 1
ATOM 542 O O . GLY A 1 72 ? 12.008 -6.848 -22.042 1.00 66.94 72 GLY A O 1
ATOM 543 N N . GLU A 1 73 ? 13.245 -7.699 -23.704 1.00 51.72 73 GLU A N 1
ATOM 544 C CA . GLU A 1 73 ? 12.414 -8.905 -23.866 1.00 51.72 73 GLU A CA 1
ATOM 545 C C . GLU A 1 73 ? 12.489 -9.783 -22.599 1.00 51.72 73 GLU A C 1
ATOM 547 O O . GLU A 1 73 ? 13.503 -10.438 -22.356 1.00 51.72 73 GLU A O 1
ATOM 552 N N . GLY A 1 74 ? 11.411 -9.813 -21.803 1.00 56.31 74 GLY A N 1
ATOM 553 C CA . GLY A 1 74 ? 11.251 -10.752 -20.681 1.00 56.31 74 GLY A CA 1
ATOM 554 C C . GLY A 1 74 ? 10.938 -10.165 -19.298 1.00 56.31 74 GLY A C 1
ATOM 555 O O . GLY A 1 74 ? 11.212 -10.848 -18.311 1.00 56.31 74 GLY A O 1
ATOM 556 N N . ALA A 1 75 ? 10.393 -8.947 -19.206 1.00 46.22 75 ALA A N 1
ATOM 557 C CA . ALA A 1 75 ? 9.880 -8.382 -17.951 1.00 46.22 75 ALA A CA 1
ATOM 558 C C . ALA A 1 75 ? 8.473 -8.892 -17.581 1.00 46.22 75 ALA A C 1
ATOM 560 O O . ALA A 1 75 ? 7.603 -8.962 -18.482 1.00 46.22 75 ALA A O 1
#

Radius of gyration: 16.47 Å; chains: 1; bounding box: 36×23×40 Å

Secondary structure (DSSP, 8-state):
-HHHHTTPPTT--------TT---STTGGGG-HH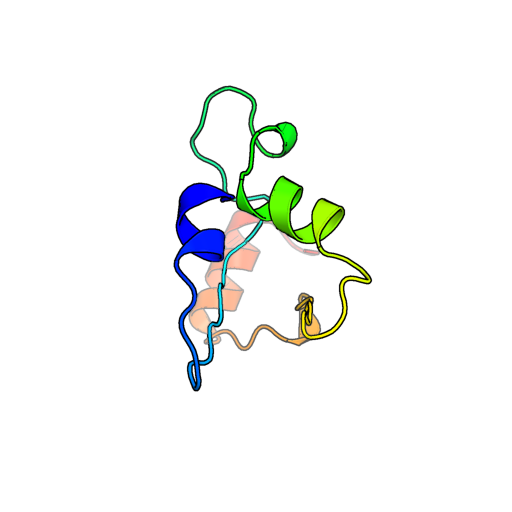HHHHHHHTT-TT-------GGG----HHHHHHHHHHH-TT-

Sequence (75 aa):
MKMFLTRFGMNSRMVVCGDPRQVDIPGGPNMSGLNDAVGRLEGVDGFGTIRFTAADVVRHPIVGRIVEAYEGEGA

pLDDT: mean 87.8, std 8.84, range [46.22, 94.12]